Protein AF-A0A8T8DZ69-F1 (afdb_monomer)

Mean predicted aligned error: 14.34 Å

Structure (mmCIF, N/CA/C/O backbone):
data_AF-A0A8T8DZ69-F1
#
_entry.id   AF-A0A8T8DZ69-F1
#
loop_
_atom_site.group_PDB
_atom_site.id
_atom_site.type_symbol
_atom_site.label_atom_id
_atom_site.label_alt_id
_atom_site.label_comp_id
_atom_site.label_asym_id
_atom_site.label_entity_id
_atom_site.label_seq_id
_atom_site.pdbx_PDB_ins_code
_atom_site.Cartn_x
_atom_site.Cartn_y
_atom_site.Cartn_z
_atom_site.occupancy
_atom_site.B_iso_or_equiv
_atom_site.auth_seq_id
_atom_site.auth_comp_id
_atom_site.auth_asym_id
_atom_site.auth_atom_id
_atom_site.pdbx_PDB_model_num
ATOM 1 N N . MET A 1 1 ? 7.038 2.317 54.138 1.00 47.50 1 MET A N 1
ATOM 2 C CA . MET A 1 1 ? 5.871 2.207 53.239 1.00 47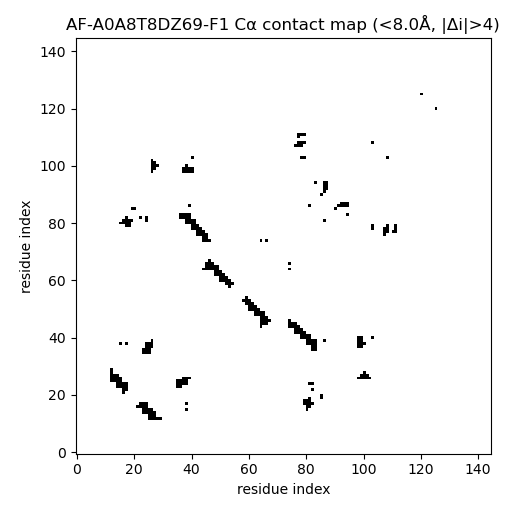.50 1 MET A CA 1
ATOM 3 C C . MET A 1 1 ? 6.212 2.954 51.964 1.00 47.50 1 MET A C 1
ATOM 5 O O . MET A 1 1 ? 6.236 4.178 51.980 1.00 47.50 1 MET A O 1
ATOM 9 N N . SER A 1 2 ? 6.594 2.231 50.917 1.00 55.62 2 SER A N 1
ATOM 10 C CA . SER A 1 2 ? 6.804 2.766 49.571 1.00 55.62 2 SER A CA 1
ATOM 11 C C . SER A 1 2 ? 5.437 3.019 48.938 1.00 55.62 2 SER A C 1
ATOM 13 O O . SER A 1 2 ? 4.581 2.140 48.944 1.00 55.62 2 SER A O 1
ATOM 15 N N . ARG A 1 3 ? 5.203 4.245 48.466 1.00 60.38 3 ARG A N 1
ATOM 16 C CA . ARG A 1 3 ? 4.024 4.575 47.662 1.00 60.38 3 ARG A CA 1
ATOM 17 C C . ARG A 1 3 ? 4.246 4.004 46.268 1.00 60.38 3 ARG A C 1
ATOM 19 O O . ARG A 1 3 ? 5.131 4.473 45.561 1.00 60.38 3 ARG A O 1
ATOM 26 N N . GLU A 1 4 ? 3.467 2.999 45.899 1.00 62.19 4 GLU A N 1
ATOM 27 C CA . GLU A 1 4 ? 3.341 2.611 44.498 1.00 62.19 4 GLU A CA 1
ATOM 28 C C . GLU A 1 4 ? 2.568 3.717 43.779 1.00 62.19 4 GLU A C 1
ATOM 30 O O . GLU A 1 4 ? 1.526 4.172 44.254 1.00 62.19 4 GLU A O 1
ATOM 35 N N . THR A 1 5 ? 3.138 4.217 42.688 1.00 67.38 5 THR A N 1
ATOM 36 C CA . THR A 1 5 ? 2.528 5.258 41.860 1.00 67.38 5 THR A CA 1
ATOM 37 C C . THR A 1 5 ? 2.356 4.639 40.484 1.00 67.38 5 THR A C 1
ATOM 39 O O . THR A 1 5 ? 3.350 4.261 39.871 1.00 67.38 5 THR A O 1
ATOM 42 N N . ALA A 1 6 ? 1.114 4.475 40.032 1.00 68.62 6 ALA A N 1
ATOM 43 C CA . ALA A 1 6 ? 0.836 4.083 38.658 1.00 68.62 6 ALA A CA 1
ATOM 44 C C . ALA A 1 6 ? 0.955 5.335 37.781 1.00 68.62 6 ALA A C 1
ATOM 46 O O . ALA A 1 6 ? 0.262 6.324 38.025 1.00 68.62 6 ALA A O 1
ATOM 47 N N . ILE A 1 7 ? 1.873 5.307 36.819 1.00 71.31 7 ILE A N 1
ATOM 48 C CA . ILE A 1 7 ? 1.987 6.314 35.764 1.00 71.31 7 ILE A CA 1
ATOM 49 C C . ILE A 1 7 ? 1.243 5.736 34.561 1.00 71.31 7 ILE A C 1
ATOM 51 O O . ILE A 1 7 ? 1.521 4.609 34.159 1.00 71.31 7 ILE A O 1
ATOM 55 N N . THR A 1 8 ? 0.273 6.480 34.038 1.00 72.00 8 THR A N 1
ATOM 56 C CA . THR A 1 8 ? -0.397 6.155 32.776 1.00 72.00 8 THR A CA 1
ATOM 57 C C . THR A 1 8 ? 0.215 7.047 31.708 1.00 72.00 8 THR A C 1
ATOM 59 O O . THR A 1 8 ? 0.155 8.270 31.835 1.00 72.00 8 THR A O 1
ATOM 62 N N . GLU A 1 9 ? 0.845 6.441 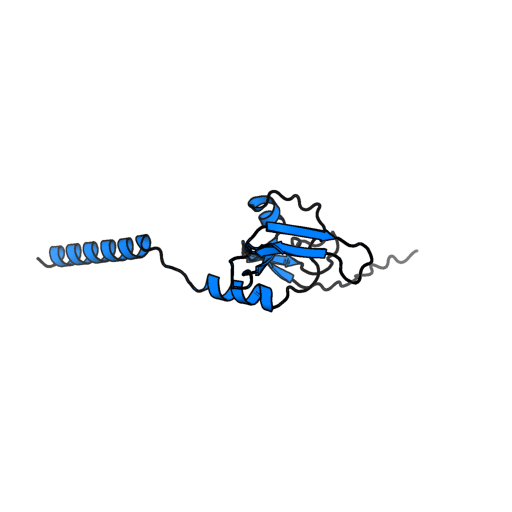30.708 1.00 71.31 9 GLU A N 1
ATOM 63 C CA . GLU A 1 9 ? 1.336 7.135 29.518 1.00 71.31 9 GLU A CA 1
ATOM 64 C C . GLU A 1 9 ? 0.244 7.074 28.448 1.00 71.31 9 GLU A C 1
ATOM 66 O O . GLU A 1 9 ? -0.352 6.022 28.220 1.00 71.31 9 GLU A O 1
ATOM 71 N N . GLU A 1 10 ? -0.072 8.220 27.850 1.00 73.94 10 GLU A N 1
ATOM 72 C CA . GLU A 1 10 ? -1.020 8.318 26.742 1.00 73.94 10 GLU A CA 1
ATOM 73 C C . GLU A 1 10 ? -0.213 8.373 25.446 1.00 73.94 10 GLU A C 1
ATOM 75 O O . GLU A 1 10 ? 0.634 9.253 25.275 1.00 73.94 10 GLU A O 1
ATOM 80 N N . ILE A 1 11 ? -0.449 7.405 24.564 1.00 72.19 11 ILE A N 1
ATOM 81 C CA . ILE A 1 11 ? 0.221 7.281 23.270 1.00 72.19 11 ILE A CA 1
ATOM 82 C C . ILE A 1 11 ? -0.849 7.467 22.198 1.00 72.19 11 ILE A C 1
ATOM 84 O O . ILE A 1 11 ? -1.871 6.785 22.210 1.00 72.19 11 ILE A O 1
ATOM 88 N N . SER A 1 12 ? -0.625 8.419 21.297 1.00 80.38 12 SER A N 1
ATOM 89 C CA . SER A 1 12 ? -1.488 8.684 20.147 1.00 80.38 12 SER A CA 1
ATOM 90 C C . SER A 1 12 ? -0.812 8.195 18.874 1.00 80.38 12 SER A C 1
ATOM 92 O O . SER A 1 12 ? 0.350 8.530 18.649 1.00 80.38 12 SER A O 1
ATOM 94 N N . TYR A 1 13 ? -1.553 7.481 18.036 1.00 83.12 13 TYR A N 1
ATOM 95 C CA . TYR A 1 13 ? -1.120 7.001 16.726 1.00 83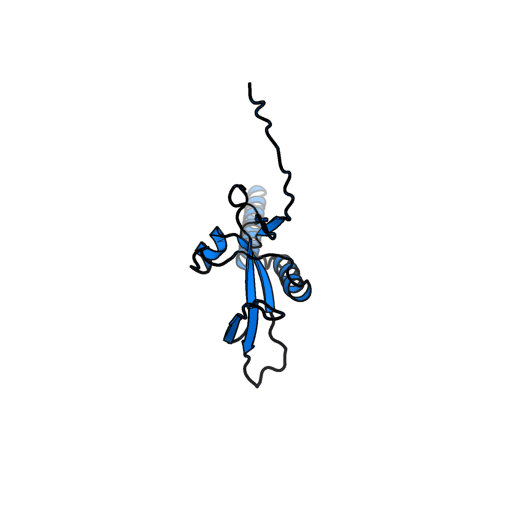.12 13 TYR A CA 1
ATOM 96 C C . TYR A 1 13 ? -2.227 7.241 15.700 1.00 83.12 13 TYR A C 1
ATOM 98 O O . TYR A 1 13 ? -3.394 7.436 16.054 1.00 83.12 13 TYR A O 1
ATOM 106 N N . THR A 1 14 ? -1.845 7.254 14.430 1.00 87.31 14 THR A N 1
ATOM 107 C CA . THR A 1 14 ? -2.763 7.391 13.303 1.00 87.31 14 THR A CA 1
ATOM 108 C C . THR A 1 14 ? -3.184 6.018 12.799 1.00 87.31 14 THR A C 1
ATOM 110 O O . THR A 1 14 ? -2.381 5.083 12.722 1.00 87.31 14 THR A O 1
ATOM 113 N N . THR A 1 15 ? -4.453 5.921 12.420 1.00 88.75 15 THR A N 1
ATOM 114 C CA . THR A 1 15 ? -5.027 4.763 11.747 1.00 88.75 15 THR A CA 1
ATOM 115 C C . THR A 1 15 ? -5.478 5.125 10.334 1.00 88.75 15 THR A C 1
ATOM 117 O O . THR A 1 15 ? -5.800 6.280 10.041 1.00 88.75 15 THR A O 1
ATOM 120 N N . ASP A 1 16 ? -5.499 4.131 9.452 1.00 89.25 16 ASP A N 1
ATOM 121 C CA . ASP A 1 16 ? -6.147 4.199 8.141 1.00 89.25 16 ASP A CA 1
ATOM 122 C C . ASP A 1 16 ? -6.939 2.907 7.891 1.00 89.25 16 ASP A C 1
ATOM 124 O O . ASP A 1 16 ? -6.854 1.949 8.661 1.00 89.25 16 ASP A O 1
ATOM 128 N N . ASN A 1 17 ? -7.740 2.866 6.831 1.00 90.56 17 ASN A N 1
ATOM 129 C CA . ASN A 1 17 ? -8.496 1.674 6.468 1.00 90.56 17 ASN A CA 1
ATOM 130 C C . ASN A 1 17 ? -7.673 0.784 5.540 1.00 90.56 17 ASN A C 1
ATOM 132 O O . ASN A 1 17 ? -7.071 1.252 4.576 1.00 90.56 17 ASN A O 1
ATOM 136 N N . CYS A 1 18 ? -7.722 -0.522 5.774 1.00 89.38 18 CYS A N 1
ATOM 137 C CA . CYS A 1 18 ? -7.238 -1.494 4.812 1.00 89.38 18 CYS A CA 1
ATOM 138 C C . CYS A 1 18 ? -8.064 -1.409 3.518 1.00 89.38 18 CYS A C 1
ATOM 140 O O . CYS A 1 18 ? -9.270 -1.650 3.526 1.00 89.38 18 CYS A O 1
ATOM 142 N N . ASP A 1 19 ? -7.403 -1.180 2.386 1.00 89.50 19 ASP A N 1
ATOM 143 C CA . ASP A 1 19 ? -8.031 -1.059 1.063 1.00 89.50 19 ASP A CA 1
ATOM 144 C C . ASP A 1 19 ? -8.665 -2.369 0.550 1.00 89.50 19 ASP A C 1
ATOM 146 O O . ASP A 1 19 ? -9.360 -2.372 -0.466 1.00 89.50 19 ASP A O 1
ATOM 150 N N . VAL A 1 20 ? -8.432 -3.495 1.236 1.00 88.94 20 VAL A N 1
ATOM 151 C CA . VAL A 1 20 ? -8.945 -4.821 0.857 1.00 88.94 20 VAL A CA 1
ATOM 152 C C . VAL A 1 20 ? -10.176 -5.209 1.677 1.00 88.94 20 VAL A C 1
ATOM 154 O O . VAL A 1 20 ? -11.215 -5.529 1.101 1.00 88.94 20 VAL A O 1
ATOM 157 N N . CYS A 1 21 ? -10.071 -5.221 3.010 1.00 89.50 21 CYS A N 1
ATOM 158 C CA . CYS A 1 21 ? -11.156 -5.660 3.898 1.00 89.50 21 CYS A CA 1
ATOM 159 C C . CYS A 1 21 ? -11.898 -4.513 4.598 1.00 89.50 21 CYS A C 1
ATOM 161 O O . CYS A 1 21 ? -12.987 -4.741 5.120 1.00 89.50 21 CYS A O 1
ATOM 163 N N . GLY A 1 22 ? -11.348 -3.295 4.588 1.00 89.62 22 GLY A N 1
ATOM 164 C CA . GLY A 1 22 ? -11.909 -2.130 5.273 1.00 89.62 22 GLY A CA 1
ATOM 165 C C . GLY A 1 22 ? -11.641 -2.078 6.779 1.00 89.62 22 GLY A C 1
ATOM 166 O O . GLY A 1 22 ? -12.168 -1.184 7.434 1.00 89.62 22 GLY A O 1
ATOM 167 N N . ASP A 1 23 ? -10.855 -3.008 7.330 1.00 90.69 23 ASP A N 1
ATOM 168 C CA . ASP A 1 23 ? -10.480 -2.981 8.746 1.00 90.69 23 ASP A CA 1
ATOM 169 C C . ASP A 1 23 ? -9.556 -1.796 9.044 1.00 90.69 23 ASP A C 1
ATOM 171 O O . ASP A 1 23 ? -8.708 -1.436 8.225 1.00 90.69 23 ASP A O 1
ATOM 175 N N . GLU A 1 24 ? -9.701 -1.217 10.233 1.00 90.44 24 GLU A N 1
ATOM 176 C CA . GLU A 1 24 ? -8.814 -0.162 10.712 1.00 90.44 24 GLU A CA 1
ATOM 177 C C . GLU A 1 24 ? -7.436 -0.748 11.050 1.00 90.44 24 GLU A C 1
ATOM 179 O O . GLU A 1 24 ? -7.329 -1.742 11.772 1.00 90.44 24 GLU A O 1
ATOM 184 N N . VAL A 1 25 ? -6.385 -0.140 10.505 1.00 90.12 25 VAL A N 1
ATOM 185 C CA . VAL A 1 25 ? -4.988 -0.527 10.711 1.00 90.12 25 VAL A CA 1
ATOM 186 C C . VAL A 1 25 ? -4.178 0.668 11.177 1.00 90.12 25 VAL A C 1
ATOM 188 O O . VAL A 1 25 ? -4.429 1.804 10.774 1.00 90.12 25 VAL A O 1
ATOM 191 N N . ALA A 1 26 ? -3.170 0.420 12.000 1.00 88.88 26 ALA A N 1
ATOM 192 C CA . ALA A 1 26 ? -2.240 1.463 12.396 1.00 88.88 26 ALA A CA 1
ATOM 193 C C . ALA A 1 26 ? -1.204 1.728 11.290 1.00 88.88 26 ALA A C 1
ATOM 195 O O . ALA A 1 26 ? -0.677 0.793 10.687 1.00 88.88 26 ALA A O 1
ATOM 196 N N . VAL A 1 27 ? -0.918 3.006 11.029 1.00 87.50 27 VAL A N 1
ATOM 197 C CA . VAL A 1 27 ? 0.054 3.461 10.008 1.00 87.50 27 VAL A CA 1
ATOM 198 C C . VAL A 1 27 ? 1.218 4.260 10.606 1.00 87.50 27 VAL A C 1
ATOM 200 O O . VAL A 1 27 ? 2.050 4.800 9.880 1.00 87.50 27 VAL A O 1
ATOM 203 N N . ASP A 1 28 ? 1.274 4.328 11.935 1.00 85.00 28 ASP A N 1
ATOM 204 C CA . ASP A 1 28 ? 2.351 4.929 12.722 1.00 85.00 28 ASP A CA 1
ATOM 205 C C . ASP A 1 28 ? 3.046 3.860 13.578 1.00 85.00 28 ASP A C 1
ATOM 207 O O . ASP A 1 28 ? 2.606 2.715 13.643 1.00 85.00 28 ASP A O 1
ATOM 211 N N . ASP A 1 29 ? 4.137 4.232 14.253 1.00 78.06 29 ASP A N 1
ATOM 212 C CA . ASP A 1 29 ? 4.811 3.348 15.205 1.00 78.06 29 ASP A CA 1
ATOM 213 C C . ASP A 1 29 ? 3.912 3.128 16.431 1.00 78.06 29 ASP A C 1
ATOM 215 O O . ASP A 1 29 ? 3.655 4.050 17.214 1.00 78.06 29 ASP A O 1
ATOM 219 N N . VAL A 1 30 ? 3.391 1.909 16.564 1.00 74.75 30 VAL A N 1
ATOM 220 C CA . VAL A 1 30 ? 2.440 1.521 17.610 1.00 74.75 30 VAL A CA 1
ATOM 221 C C . VAL A 1 30 ? 3.117 0.595 18.619 1.00 74.75 30 VAL A C 1
ATOM 223 O O . VAL A 1 30 ? 3.812 -0.345 18.222 1.00 74.75 30 VAL A O 1
ATOM 226 N N . PRO A 1 31 ? 2.881 0.792 19.927 1.00 71.62 31 PRO A N 1
ATOM 227 C CA . PRO A 1 31 ? 3.332 -0.137 20.956 1.00 71.62 31 PRO A CA 1
ATOM 228 C C . PRO A 1 31 ? 2.888 -1.582 20.681 1.00 71.62 31 PRO A C 1
ATOM 230 O O . PRO A 1 31 ? 1.808 -1.835 20.165 1.00 71.62 31 PRO A O 1
ATOM 233 N N . GLY A 1 32 ? 3.696 -2.574 21.056 1.00 67.56 32 GLY A N 1
ATOM 234 C CA . GLY A 1 32 ? 3.371 -3.981 20.772 1.00 67.56 32 GLY A CA 1
ATOM 235 C C . GLY A 1 32 ? 2.143 -4.540 21.513 1.00 67.56 32 GLY A C 1
ATOM 236 O O . GLY A 1 32 ? 1.807 -5.705 21.318 1.00 67.56 32 GLY A O 1
ATOM 237 N N . ASP A 1 33 ? 1.515 -3.765 22.400 1.00 70.56 33 ASP A N 1
ATOM 238 C CA . ASP A 1 33 ? 0.358 -4.146 23.215 1.00 70.56 33 ASP A CA 1
ATOM 239 C C . ASP A 1 33 ? -0.985 -3.582 22.719 1.00 70.56 33 ASP A C 1
ATOM 241 O O . ASP A 1 33 ? -2.007 -3.804 23.376 1.00 70.56 33 ASP A O 1
ATOM 245 N N . VAL A 1 34 ? -1.012 -2.890 21.574 1.00 71.00 34 VAL A N 1
ATOM 246 C CA . VAL A 1 34 ? -2.264 -2.383 20.987 1.00 71.00 34 VAL A CA 1
ATOM 247 C C . VAL A 1 34 ? -3.017 -3.460 20.206 1.00 71.00 34 VAL A C 1
ATOM 249 O O . VAL A 1 34 ? -2.460 -4.486 19.817 1.00 71.00 34 VAL A O 1
ATOM 252 N N . ILE A 1 35 ? -4.326 -3.250 20.051 1.00 72.38 35 ILE A N 1
ATOM 253 C CA . ILE A 1 35 ? -5.258 -4.236 19.486 1.00 72.38 35 ILE A CA 1
ATOM 254 C C . ILE A 1 35 ? -5.305 -4.130 17.960 1.00 72.38 35 ILE A C 1
ATOM 256 O O . ILE A 1 35 ? -5.572 -5.128 17.289 1.00 72.38 35 ILE A O 1
ATOM 260 N N . GLU A 1 36 ? -5.089 -2.934 17.414 1.00 76.31 36 GLU A N 1
ATOM 261 C CA . GLU A 1 36 ? -5.233 -2.681 15.989 1.00 76.31 36 GLU A CA 1
ATOM 262 C C . GLU A 1 36 ? -4.119 -3.3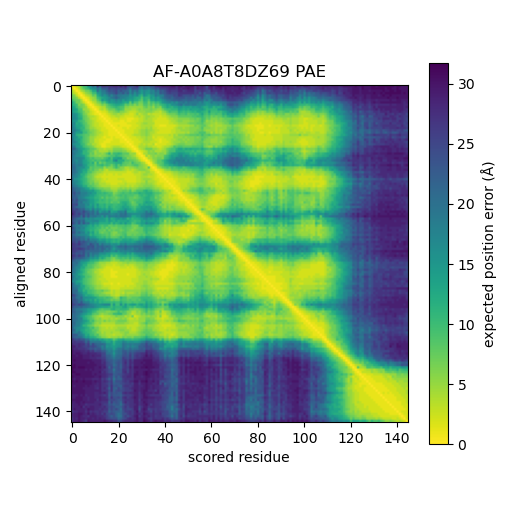80 15.193 1.00 76.31 36 GLU A C 1
ATOM 264 O O . GLU A 1 36 ? -2.940 -3.281 15.549 1.00 76.31 36 GLU A O 1
ATOM 269 N N . PRO A 1 37 ? -4.473 -4.081 14.102 1.00 79.81 37 PRO A N 1
ATOM 270 C CA . PRO A 1 37 ? -3.492 -4.710 13.235 1.00 79.81 37 PRO A CA 1
ATOM 271 C C . PRO A 1 37 ? -2.587 -3.667 12.572 1.00 79.81 37 PRO A C 1
ATOM 273 O O . PRO A 1 37 ? -2.983 -2.533 12.292 1.00 79.81 37 PRO A O 1
ATOM 276 N N . GLN A 1 38 ? -1.359 -4.082 12.279 1.00 86.06 38 GLN A N 1
ATOM 277 C CA . GLN A 1 38 ? -0.370 -3.233 11.626 1.00 86.06 38 GLN A CA 1
ATOM 278 C C . GLN A 1 38 ? -0.685 -3.061 10.133 1.00 86.06 38 GLN A C 1
ATOM 280 O O . GLN A 1 38 ? -1.077 -4.014 9.446 1.00 86.06 38 GLN A O 1
ATOM 285 N N . GLY A 1 39 ? -0.492 -1.842 9.632 1.00 88.06 39 GLY A N 1
ATOM 28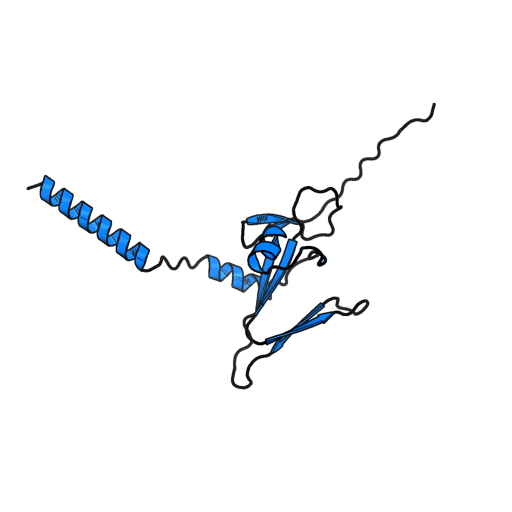6 C CA . GLY A 1 39 ? -0.635 -1.494 8.226 1.00 88.06 39 GLY A CA 1
ATOM 287 C C . GLY A 1 39 ? 0.631 -1.778 7.416 1.00 88.06 39 GLY A C 1
ATOM 288 O O . GLY A 1 39 ? 1.757 -1.557 7.858 1.00 88.06 39 GLY A O 1
ATOM 289 N N . TYR A 1 40 ? 0.438 -2.232 6.183 1.00 88.06 40 TYR A N 1
ATOM 290 C CA . TYR A 1 40 ? 1.488 -2.482 5.201 1.00 88.06 40 TYR A CA 1
ATOM 291 C C . TYR A 1 40 ? 1.190 -1.714 3.919 1.00 88.06 40 TYR A C 1
ATOM 293 O O . TYR A 1 40 ? 0.076 -1.777 3.393 1.00 88.06 40 TYR A O 1
ATOM 301 N N . ALA A 1 41 ? 2.204 -1.034 3.389 1.00 88.75 41 ALA A N 1
ATOM 302 C CA . ALA A 1 41 ? 2.134 -0.389 2.088 1.00 88.75 41 ALA A CA 1
ATOM 303 C C . ALA A 1 41 ? 2.395 -1.411 0.979 1.00 88.75 41 ALA A C 1
ATOM 305 O O . ALA A 1 41 ? 3.448 -2.048 0.937 1.00 88.75 41 ALA A O 1
ATOM 306 N N . VAL A 1 42 ? 1.449 -1.535 0.052 1.00 87.69 42 VAL A N 1
ATOM 307 C CA . VAL A 1 42 ? 1.574 -2.371 -1.142 1.00 87.69 42 VAL A CA 1
ATOM 308 C C . VAL A 1 42 ? 1.599 -1.472 -2.367 1.00 87.69 42 VAL A C 1
ATOM 310 O O . VAL A 1 42 ? 0.680 -0.688 -2.600 1.00 87.69 42 VAL A O 1
ATOM 313 N N . LEU A 1 43 ? 2.661 -1.600 -3.161 1.00 87.56 43 LEU A N 1
ATOM 314 C CA . LEU A 1 43 ? 2.814 -0.914 -4.439 1.00 87.56 43 LEU A CA 1
ATOM 315 C C . LEU A 1 43 ? 2.467 -1.877 -5.574 1.00 87.56 43 LEU A C 1
ATOM 317 O O . LEU A 1 43 ? 3.047 -2.956 -5.688 1.00 87.56 43 LEU A O 1
ATOM 321 N N . LEU A 1 44 ? 1.533 -1.470 -6.428 1.00 85.19 44 LEU A N 1
ATOM 322 C CA . LEU A 1 44 ? 1.162 -2.177 -7.647 1.00 85.19 44 LEU A CA 1
ATOM 323 C C . LEU A 1 44 ? 1.561 -1.323 -8.843 1.00 85.19 44 LEU A C 1
ATOM 325 O O . LEU A 1 44 ? 1.115 -0.186 -8.971 1.00 85.19 44 LEU A O 1
ATOM 329 N N . GLY A 1 45 ? 2.391 -1.872 -9.721 1.00 82.06 45 GLY A N 1
ATOM 330 C CA . GLY A 1 45 ? 2.816 -1.195 -10.938 1.00 82.06 45 GLY A CA 1
ATOM 331 C C . GLY A 1 45 ? 3.056 -2.170 -12.077 1.00 82.06 45 GLY A C 1
ATOM 332 O O . GLY A 1 45 ? 3.157 -3.381 -11.873 1.00 82.06 45 GLY A O 1
ATOM 333 N N . GLU A 1 46 ? 3.112 -1.630 -13.286 1.00 81.25 46 GLU A N 1
ATOM 334 C CA . GLU A 1 46 ? 3.377 -2.393 -14.503 1.00 81.25 46 GLU A CA 1
ATOM 335 C C . GLU A 1 46 ? 4.873 -2.692 -14.667 1.00 81.25 46 GLU A C 1
ATOM 337 O O . GLU A 1 46 ? 5.731 -1.901 -14.273 1.00 81.25 46 GLU A O 1
ATOM 342 N N . GLY A 1 47 ? 5.183 -3.820 -15.311 1.00 78.75 47 GLY A N 1
ATOM 343 C CA . GLY A 1 47 ? 6.553 -4.190 -15.663 1.00 78.75 47 GLY A CA 1
ATOM 344 C C . GLY A 1 47 ? 7.285 -5.013 -14.602 1.00 78.75 47 GLY A C 1
ATOM 345 O O . GLY A 1 47 ? 6.681 -5.609 -13.708 1.00 78.75 47 GLY A O 1
ATOM 346 N N . ALA A 1 48 ? 8.606 -5.112 -14.754 1.00 81.19 48 ALA A N 1
ATOM 347 C CA . ALA A 1 48 ? 9.456 -5.818 -13.802 1.00 81.19 48 ALA A CA 1
ATOM 348 C C . ALA A 1 48 ? 9.815 -4.893 -12.635 1.00 81.19 48 ALA A C 1
ATOM 350 O O . ALA A 1 48 ? 10.145 -3.729 -12.841 1.00 81.19 48 ALA A O 1
ATOM 351 N N . VAL A 1 49 ? 9.773 -5.418 -11.411 1.00 84.06 49 VAL A N 1
ATOM 352 C CA . VAL A 1 49 ? 10.052 -4.639 -10.199 1.00 84.06 49 VAL A CA 1
ATOM 353 C C . VAL A 1 49 ? 11.418 -5.018 -9.648 1.00 84.06 49 VAL A C 1
ATOM 355 O O . VAL A 1 49 ? 11.704 -6.200 -9.442 1.00 84.06 49 VAL A O 1
ATOM 358 N N . THR A 1 50 ? 12.252 -4.017 -9.377 1.00 83.50 50 THR A N 1
ATOM 359 C CA . THR A 1 50 ? 13.471 -4.176 -8.579 1.00 83.50 50 THR A CA 1
ATOM 360 C C . THR A 1 50 ? 13.383 -3.316 -7.324 1.00 83.50 50 THR A C 1
ATOM 362 O O . THR A 1 50 ? 12.768 -2.251 -7.325 1.00 83.50 50 THR A O 1
ATOM 365 N N . HIS A 1 51 ? 13.964 -3.814 -6.238 1.00 82.94 51 HIS A N 1
ATOM 366 C CA . HIS A 1 51 ? 13.877 -3.222 -4.909 1.00 82.94 51 HIS A CA 1
ATOM 367 C C . HIS A 1 51 ? 15.277 -3.081 -4.319 1.00 82.94 51 HIS A C 1
ATOM 369 O O . HIS A 1 51 ? 16.072 -4.023 -4.401 1.00 82.94 51 HIS A O 1
ATOM 375 N N . GLN A 1 52 ? 15.575 -1.922 -3.743 1.00 81.50 52 GLN A N 1
ATOM 376 C CA . GLN A 1 52 ? 16.831 -1.633 -3.063 1.00 81.50 52 GLN A CA 1
ATOM 377 C C . GLN A 1 52 ? 16.541 -0.987 -1.710 1.00 81.50 52 GLN A C 1
ATOM 379 O O . GLN A 1 52 ? 15.788 -0.025 -1.643 1.00 81.50 52 GLN A O 1
ATOM 384 N N . SER A 1 53 ? 17.188 -1.496 -0.665 1.00 80.81 53 SER A N 1
ATOM 385 C CA . SER A 1 53 ? 17.088 -0.977 0.700 1.00 80.81 53 SER A CA 1
ATOM 386 C C . SER A 1 53 ? 18.421 -0.352 1.110 1.00 80.81 53 SER A C 1
ATOM 388 O O . SER A 1 53 ? 19.465 -0.992 0.917 1.00 80.81 53 SER A O 1
ATOM 390 N N . GLU A 1 54 ? 18.417 0.830 1.722 1.00 77.50 54 GLU A N 1
ATOM 391 C CA . GLU A 1 54 ? 19.629 1.448 2.278 1.00 77.50 54 GLU A CA 1
ATOM 392 C C . GLU A 1 54 ? 19.443 1.793 3.758 1.00 77.50 54 GLU A C 1
ATOM 394 O O . GLU A 1 54 ? 18.604 2.602 4.131 1.00 77.50 54 GLU A O 1
ATOM 399 N N . ASP A 1 55 ? 20.268 1.195 4.620 1.00 67.19 55 ASP A N 1
ATOM 400 C CA . ASP A 1 55 ? 20.253 1.479 6.056 1.00 67.19 55 ASP A CA 1
ATOM 401 C C . ASP A 1 55 ? 21.202 2.667 6.321 1.00 67.19 55 ASP A C 1
ATOM 403 O O . ASP A 1 55 ? 22.417 2.542 6.140 1.00 67.19 55 ASP A O 1
ATOM 407 N N . ALA A 1 56 ? 20.648 3.819 6.725 1.00 71.62 56 ALA A N 1
ATOM 408 C CA . ALA A 1 56 ? 21.313 5.125 6.917 1.00 71.62 56 ALA A CA 1
ATOM 409 C C . ALA A 1 56 ? 21.512 6.023 5.672 1.00 71.62 56 ALA A C 1
ATOM 411 O O . ALA A 1 56 ? 22.293 6.983 5.726 1.00 71.62 56 ALA A O 1
ATOM 412 N N . GLY A 1 57 ? 20.781 5.759 4.586 1.00 64.88 57 GLY A N 1
ATOM 413 C CA . GLY A 1 57 ? 20.615 6.698 3.473 1.00 64.88 57 GLY A CA 1
ATOM 414 C C . GLY A 1 57 ? 19.675 7.865 3.823 1.00 64.88 57 GLY A C 1
ATOM 415 O O . GLY A 1 57 ? 19.146 7.960 4.928 1.00 64.88 57 GLY A O 1
ATOM 416 N N . ASN A 1 58 ? 19.424 8.767 2.867 1.00 75.31 58 ASN A N 1
ATOM 417 C CA . ASN A 1 58 ? 18.309 9.730 2.985 1.00 75.31 58 ASN A CA 1
ATOM 418 C C . ASN A 1 58 ? 16.946 9.086 2.632 1.00 75.31 58 ASN A C 1
ATOM 420 O O . ASN A 1 58 ? 15.943 9.794 2.539 1.00 75.31 58 ASN A O 1
ATOM 424 N N . TRP A 1 59 ? 16.935 7.780 2.367 1.00 74.44 59 TRP A N 1
ATOM 425 C CA . TRP A 1 59 ? 15.789 6.951 2.014 1.00 74.44 59 TRP A CA 1
ATOM 426 C C . TRP A 1 59 ? 16.019 5.549 2.585 1.00 74.44 59 TRP A C 1
ATOM 428 O O . TRP A 1 59 ? 17.166 5.107 2.647 1.00 74.44 59 TRP A O 1
ATOM 438 N N . ASP A 1 60 ? 14.936 4.878 2.974 1.00 75.12 60 ASP A N 1
ATOM 439 C CA . ASP A 1 60 ? 14.995 3.521 3.528 1.00 75.12 60 ASP A CA 1
ATOM 440 C C . ASP A 1 60 ? 14.786 2.460 2.435 1.00 75.12 60 ASP A C 1
ATOM 442 O O . ASP A 1 60 ? 15.492 1.455 2.404 1.00 75.12 60 ASP A O 1
ATOM 446 N N . GLU A 1 61 ? 13.864 2.719 1.499 1.00 79.44 61 GLU A N 1
ATOM 447 C CA . GLU A 1 61 ? 13.483 1.797 0.424 1.00 79.44 61 GLU A CA 1
ATOM 448 C C . GLU A 1 61 ? 13.334 2.534 -0.917 1.00 79.44 61 GLU A C 1
ATOM 450 O O . GLU A 1 61 ? 12.739 3.613 -0.997 1.00 79.44 61 GLU A O 1
ATOM 455 N N . GLU A 1 62 ? 13.850 1.938 -1.991 1.00 82.81 62 GLU A N 1
ATOM 456 C CA . GLU A 1 62 ? 13.728 2.406 -3.371 1.00 82.81 62 GLU A CA 1
ATOM 457 C C . GLU A 1 62 ? 13.178 1.285 -4.267 1.00 82.81 62 GLU A C 1
ATOM 459 O O . GLU A 1 62 ? 13.729 0.183 -4.348 1.00 82.81 62 GLU A O 1
ATOM 464 N N . VAL A 1 63 ? 12.085 1.577 -4.976 1.00 83.75 63 VAL A N 1
ATOM 465 C CA . VAL A 1 63 ? 11.397 0.636 -5.871 1.00 83.75 63 VAL A CA 1
ATOM 466 C C . VAL A 1 63 ? 11.459 1.166 -7.299 1.00 83.75 63 VAL A C 1
ATOM 468 O O . VAL A 1 63 ? 10.979 2.262 -7.587 1.00 83.75 63 VAL A O 1
ATOM 471 N N . HIS A 1 64 ? 12.012 0.369 -8.208 1.00 83.50 64 HIS A N 1
ATOM 472 C CA . HIS A 1 64 ? 12.120 0.690 -9.627 1.00 83.50 64 HIS A CA 1
ATOM 473 C C . HIS A 1 64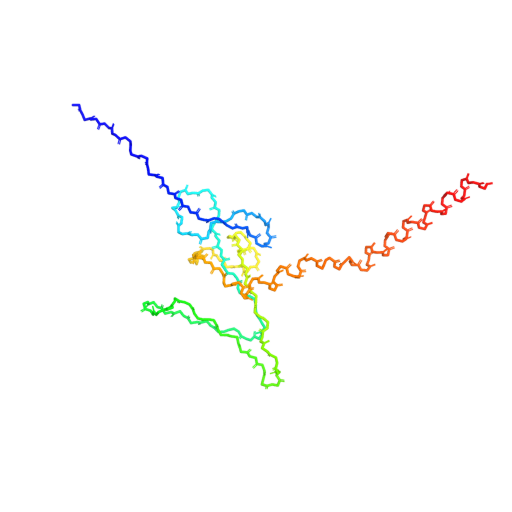 ? 11.228 -0.230 -10.461 1.00 83.50 64 HIS A C 1
ATOM 475 O O . HIS A 1 64 ? 11.321 -1.455 -10.361 1.00 83.50 64 HIS A O 1
ATOM 481 N N . PHE A 1 65 ? 10.415 0.374 -11.327 1.00 82.81 65 PHE A N 1
ATOM 482 C CA . PHE A 1 65 ? 9.579 -0.319 -12.307 1.00 82.81 65 PHE A CA 1
ATOM 483 C C . PHE A 1 65 ? 10.236 -0.224 -13.688 1.00 82.81 65 PHE A C 1
ATOM 485 O O . PHE A 1 65 ? 10.386 0.865 -14.244 1.00 82.81 65 PHE A O 1
ATOM 492 N N . GLU A 1 66 ? 10.660 -1.360 -14.236 1.00 81.00 66 GLU A N 1
ATOM 493 C CA . GLU A 1 66 ? 11.241 -1.466 -15.572 1.00 81.00 66 GLU A CA 1
ATOM 494 C C . GLU A 1 66 ? 10.164 -1.792 -16.614 1.00 81.00 66 GLU A C 1
ATOM 496 O O . GLU A 1 66 ? 9.445 -2.788 -16.501 1.00 81.00 66 GLU A O 1
ATOM 501 N N . LEU A 1 67 ? 10.105 -0.972 -17.666 1.00 76.44 67 LEU A N 1
ATOM 502 C CA . LEU A 1 67 ? 9.189 -1.111 -18.798 1.00 76.44 67 LEU A CA 1
ATOM 503 C C . LEU A 1 67 ? 9.918 -1.483 -20.094 1.00 76.44 67 LEU A C 1
ATOM 505 O O . LEU A 1 67 ? 11.116 -1.230 -20.264 1.00 76.44 67 LEU A O 1
ATOM 509 N N . GLU A 1 68 ? 9.165 -2.032 -21.048 1.00 76.75 68 GLU A N 1
ATOM 510 C CA . GLU A 1 68 ? 9.652 -2.256 -22.409 1.00 76.75 68 GLU A CA 1
ATOM 511 C C . GLU A 1 68 ? 9.902 -0.917 -23.132 1.00 76.75 68 GLU A C 1
ATOM 513 O O . GLU A 1 68 ? 9.204 0.076 -22.932 1.00 76.75 68 GLU A O 1
ATOM 518 N N . LYS A 1 69 ? 10.946 -0.870 -23.971 1.00 68.44 69 LYS A N 1
ATOM 519 C CA . LYS A 1 69 ? 11.454 0.376 -24.589 1.00 68.44 69 LYS A CA 1
ATOM 520 C C . LYS A 1 69 ? 10.486 1.049 -25.564 1.00 68.44 69 LYS A C 1
ATOM 522 O O . LYS A 1 69 ? 10.727 2.186 -25.964 1.00 68.44 69 LYS A O 1
ATOM 527 N N . ASP A 1 70 ? 9.481 0.327 -26.026 1.00 76.06 70 ASP A N 1
ATOM 528 C CA . ASP A 1 70 ? 8.457 0.766 -26.969 1.00 76.06 70 ASP A CA 1
ATOM 529 C C . ASP A 1 70 ? 7.193 1.302 -26.282 1.00 76.06 70 ASP A C 1
ATOM 531 O O . ASP A 1 70 ? 6.325 1.861 -26.957 1.00 76.06 70 ASP A O 1
ATOM 535 N N . VAL A 1 71 ? 7.116 1.228 -24.950 1.00 71.00 71 VAL A N 1
ATOM 536 C CA . VAL A 1 71 ? 6.057 1.870 -24.170 1.00 71.00 71 VAL A CA 1
ATOM 537 C C . VAL A 1 71 ? 6.327 3.375 -24.106 1.00 71.00 71 VAL A C 1
ATOM 539 O O . VAL A 1 71 ? 7.389 3.825 -23.681 1.00 71.00 71 VAL A O 1
ATOM 542 N N . SER A 1 72 ? 5.373 4.166 -24.602 1.00 70.00 72 SER A N 1
ATOM 543 C CA . SER A 1 72 ? 5.491 5.635 -24.679 1.00 70.00 72 SER A CA 1
ATOM 544 C C . SER A 1 72 ? 5.029 6.335 -23.402 1.00 70.00 72 SER A C 1
ATOM 546 O O . SER A 1 72 ? 5.412 7.477 -23.149 1.00 70.00 72 SER A O 1
ATOM 548 N N . ASP A 1 73 ? 4.183 5.651 -22.636 1.00 72.62 73 ASP A N 1
ATOM 549 C CA . ASP A 1 73 ? 3.521 6.174 -21.453 1.00 72.62 73 ASP A CA 1
ATOM 550 C C . ASP A 1 73 ? 4.276 5.756 -20.186 1.00 72.62 73 ASP A C 1
ATOM 552 O O . ASP A 1 73 ? 4.946 4.723 -20.143 1.00 72.62 73 ASP A O 1
ATOM 556 N N . LEU A 1 74 ? 4.197 6.589 -19.148 1.00 70.44 74 LEU A N 1
ATOM 557 C CA . LEU A 1 74 ? 4.742 6.244 -17.835 1.00 70.44 74 LEU A CA 1
ATOM 558 C C . LEU A 1 74 ? 3.955 5.065 -17.238 1.00 70.44 74 LEU A C 1
ATOM 560 O O . LEU A 1 74 ? 2.745 4.985 -17.469 1.00 70.44 74 LEU A O 1
ATOM 564 N N . PRO A 1 75 ? 4.605 4.185 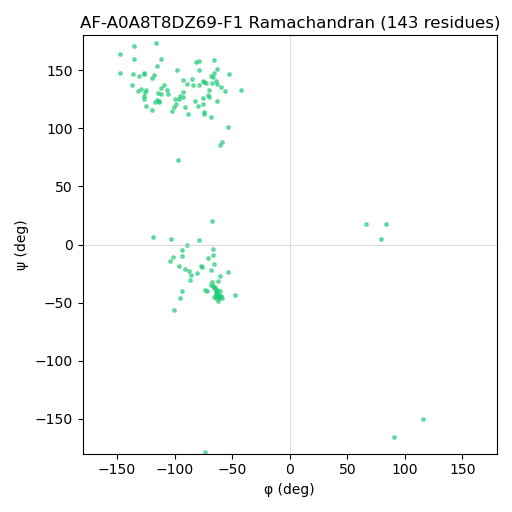-16.450 1.00 72.12 75 PRO A N 1
ATOM 565 C CA . PRO A 1 75 ? 3.915 3.059 -15.840 1.00 72.12 75 PRO A CA 1
ATOM 566 C C . PRO A 1 75 ? 2.854 3.587 -14.886 1.00 72.12 75 PRO A C 1
ATOM 568 O O . PRO A 1 75 ? 3.104 4.518 -14.111 1.00 72.12 75 PRO A O 1
ATOM 571 N N . THR A 1 76 ? 1.681 2.964 -14.902 1.00 79.00 76 THR A N 1
ATOM 572 C CA . THR A 1 76 ? 0.697 3.244 -13.859 1.00 79.00 76 THR A CA 1
ATOM 573 C C . THR A 1 76 ? 1.162 2.558 -12.581 1.00 79.00 76 THR A C 1
ATOM 575 O O . THR A 1 76 ? 1.215 1.333 -12.522 1.00 79.00 76 THR A O 1
ATOM 578 N N . VAL A 1 77 ? 1.507 3.348 -11.564 1.00 83.50 77 VAL A N 1
ATOM 579 C CA . VAL A 1 77 ? 1.852 2.858 -10.224 1.00 83.50 77 VAL A CA 1
ATOM 580 C C . VAL A 1 77 ? 0.789 3.341 -9.247 1.00 83.50 77 VAL A C 1
ATOM 582 O O . VAL A 1 77 ? 0.429 4.516 -9.238 1.00 83.50 77 VAL A O 1
ATOM 585 N N . SER A 1 78 ? 0.263 2.427 -8.440 1.00 87.44 78 SER A N 1
ATOM 586 C CA . SER A 1 78 ? -0.721 2.693 -7.393 1.00 87.44 78 SER A CA 1
ATOM 587 C C . SER A 1 78 ? -0.235 2.145 -6.057 1.00 87.44 78 SER A C 1
ATOM 589 O O . SER A 1 78 ? 0.448 1.122 -6.012 1.00 87.44 78 SER A O 1
ATOM 591 N N . ALA A 1 79 ? -0.588 2.826 -4.973 1.00 88.81 79 ALA A N 1
ATOM 592 C CA . ALA A 1 79 ? -0.234 2.436 -3.615 1.00 88.81 79 ALA A CA 1
ATOM 593 C C . ALA A 1 79 ? -1.490 2.181 -2.777 1.00 88.81 79 ALA A C 1
ATOM 595 O O . ALA A 1 79 ? -2.480 2.904 -2.917 1.00 88.81 79 ALA A O 1
ATOM 596 N N . TYR A 1 80 ? -1.415 1.178 -1.905 1.00 89.06 80 TYR A N 1
ATOM 597 C CA . TYR A 1 80 ? -2.513 0.716 -1.059 1.00 89.06 80 TYR A CA 1
ATOM 598 C C . TYR A 1 80 ? -2.028 0.450 0.364 1.00 89.06 80 TYR A C 1
ATOM 600 O O . TYR A 1 80 ? -0.902 -0.018 0.553 1.00 89.06 80 TYR A O 1
ATOM 608 N N . ILE A 1 81 ? -2.886 0.695 1.350 1.00 90.69 81 ILE A N 1
ATOM 609 C CA . ILE A 1 81 ? -2.687 0.260 2.733 1.00 90.69 81 ILE A CA 1
ATOM 610 C C . ILE A 1 81 ? -3.427 -1.060 2.941 1.00 90.69 81 ILE A C 1
ATOM 612 O O . ILE A 1 81 ? -4.613 -1.198 2.648 1.00 90.69 81 ILE A O 1
ATOM 616 N N . THR A 1 82 ? -2.729 -2.065 3.456 1.00 90.06 82 THR A N 1
ATOM 617 C CA . THR A 1 82 ? -3.269 -3.414 3.663 1.00 90.06 82 THR A CA 1
ATOM 618 C C . THR A 1 82 ? -2.974 -3.915 5.071 1.00 90.06 82 THR A C 1
ATOM 620 O O . THR A 1 82 ? -1.934 -3.589 5.635 1.00 90.06 82 THR A O 1
ATOM 623 N N . CYS A 1 83 ? -3.890 -4.683 5.665 1.00 89.69 83 CYS A N 1
ATOM 624 C CA . CYS A 1 83 ? -3.660 -5.289 6.975 1.00 89.69 83 CYS A CA 1
ATOM 625 C C . CYS A 1 83 ? -2.778 -6.540 6.862 1.00 89.69 83 CYS A C 1
ATOM 627 O O . CYS A 1 83 ? -2.739 -7.187 5.811 1.00 89.69 83 CYS A O 1
ATOM 629 N N . GLU A 1 84 ? -2.134 -6.921 7.967 1.00 87.88 84 GLU A N 1
ATOM 630 C CA . GLU A 1 84 ? -1.306 -8.134 8.070 1.00 87.88 84 GLU A CA 1
ATOM 631 C C . GLU A 1 84 ? -1.987 -9.388 7.493 1.00 87.88 84 GLU A C 1
ATOM 633 O O . GLU A 1 84 ? -1.391 -10.117 6.701 1.00 87.88 84 GLU A O 1
ATOM 638 N N . ASN A 1 85 ? -3.276 -9.583 7.793 1.00 88.56 85 ASN A N 1
ATOM 639 C CA . ASN A 1 85 ? -4.042 -10.747 7.348 1.00 88.56 85 ASN A CA 1
ATOM 640 C C . ASN A 1 85 ? -4.225 -10.765 5.825 1.00 88.56 85 ASN A C 1
ATOM 642 O O . ASN A 1 85 ? -4.200 -11.826 5.201 1.00 88.56 85 ASN A O 1
ATOM 646 N N . CYS A 1 86 ? -4.422 -9.593 5.213 1.00 88.62 86 CYS A N 1
ATOM 647 C CA . CYS A 1 86 ? -4.560 -9.474 3.765 1.00 88.62 86 CYS A CA 1
ATOM 648 C C . CYS A 1 86 ? -3.212 -9.661 3.067 1.00 88.62 86 CYS A C 1
ATOM 650 O O . CYS A 1 86 ? -3.162 -10.325 2.034 1.00 88.62 86 CYS A O 1
ATOM 652 N N . VAL A 1 87 ? -2.122 -9.137 3.633 1.00 87.44 87 VAL A N 1
ATOM 653 C CA . VAL A 1 87 ? -0.769 -9.345 3.095 1.00 87.44 87 VAL A CA 1
ATOM 654 C C . VAL A 1 87 ? -0.396 -10.821 3.115 1.00 87.44 87 VAL A C 1
ATOM 656 O O . VAL A 1 87 ? 0.010 -11.366 2.087 1.00 87.44 87 VAL A O 1
ATOM 659 N N . GLU A 1 88 ? -0.596 -11.494 4.245 1.00 88.25 88 GLU A N 1
ATOM 660 C CA . GLU A 1 88 ? -0.314 -12.922 4.363 1.00 88.25 88 GLU A CA 1
ATOM 661 C C . GLU A 1 88 ? -1.231 -13.738 3.440 1.00 88.25 88 GLU A C 1
ATOM 663 O O . GLU A 1 88 ? -0.762 -14.587 2.681 1.00 88.25 88 GLU A O 1
ATOM 668 N N . GLY A 1 89 ? -2.534 -13.442 3.436 1.00 86.44 89 GLY A N 1
ATOM 669 C CA . GLY A 1 89 ? -3.524 -14.182 2.654 1.00 86.44 89 GLY A CA 1
ATOM 670 C C . GLY A 1 89 ? -3.399 -14.016 1.135 1.00 86.44 89 GLY A C 1
ATOM 671 O O . GLY A 1 89 ? -3.669 -14.967 0.400 1.00 86.44 89 GLY A O 1
ATOM 672 N N . ILE A 1 90 ? -3.002 -12.834 0.652 1.00 84.81 90 ILE A N 1
ATOM 673 C CA . ILE A 1 90 ? -2.921 -12.516 -0.786 1.00 84.81 90 ILE A CA 1
ATOM 674 C C . ILE A 1 90 ? -1.507 -12.729 -1.322 1.00 84.81 90 ILE A C 1
ATOM 676 O O . ILE A 1 90 ? -1.336 -13.320 -2.389 1.00 84.81 90 ILE A O 1
ATOM 680 N N . HIS A 1 91 ? -0.496 -12.246 -0.601 1.00 80.38 91 HIS A N 1
ATOM 681 C CA . HIS A 1 91 ? 0.887 -12.228 -1.075 1.00 80.38 91 HIS A CA 1
ATOM 682 C C . HIS A 1 91 ? 1.740 -13.358 -0.485 1.00 80.38 91 HIS A C 1
ATOM 684 O O . HIS A 1 91 ? 2.844 -13.592 -0.976 1.00 80.38 91 HIS A O 1
ATOM 690 N N . GLY A 1 92 ? 1.254 -14.085 0.531 1.00 77.56 92 GLY A N 1
ATOM 691 C CA . GLY A 1 92 ? 2.011 -15.157 1.188 1.00 77.56 92 GLY A CA 1
ATOM 692 C C . GLY A 1 92 ? 3.245 -14.655 1.941 1.00 77.56 92 GLY A C 1
ATOM 693 O O . GLY A 1 92 ? 4.161 -15.432 2.210 1.00 77.56 92 GLY A O 1
ATOM 694 N N . ILE A 1 93 ? 3.297 -13.352 2.230 1.00 72.50 93 ILE A N 1
ATOM 695 C CA . ILE A 1 93 ? 4.393 -12.709 2.949 1.00 72.50 93 ILE A CA 1
ATOM 696 C C . ILE A 1 93 ? 4.038 -12.740 4.431 1.00 72.50 93 ILE A C 1
ATOM 698 O O . ILE A 1 93 ? 3.028 -12.176 4.842 1.00 72.50 93 ILE A O 1
ATOM 702 N N . SER A 1 94 ? 4.872 -13.418 5.220 1.00 68.88 94 SER A N 1
ATOM 703 C CA . SER A 1 94 ? 4.740 -13.424 6.677 1.00 68.88 94 SER A CA 1
ATOM 704 C C . SER A 1 94 ? 4.964 -12.003 7.225 1.00 68.88 94 SER A C 1
ATOM 706 O O . SER A 1 94 ? 5.891 -11.329 6.759 1.00 68.88 94 SER A O 1
ATOM 708 N N . PRO A 1 95 ? 4.203 -11.551 8.237 1.00 65.06 95 PRO A N 1
ATOM 709 C CA . PRO A 1 95 ? 4.342 -10.228 8.862 1.00 65.06 95 PRO A CA 1
ATOM 710 C C . PRO A 1 95 ? 5.655 -10.022 9.655 1.00 65.06 95 PRO A C 1
ATOM 712 O O . PRO A 1 95 ? 5.753 -9.138 10.495 1.00 65.06 95 PRO A O 1
ATOM 715 N N . GLU A 1 96 ? 6.703 -10.812 9.396 1.00 66.12 96 GLU A N 1
ATOM 716 C CA . GLU A 1 96 ? 8.053 -10.573 9.935 1.00 66.12 96 GLU A CA 1
ATOM 717 C C . GLU A 1 96 ? 8.740 -9.351 9.296 1.00 66.12 96 GLU A C 1
ATOM 719 O O . GLU A 1 96 ? 9.780 -8.888 9.771 1.00 66.12 96 GLU A O 1
ATOM 724 N N . THR A 1 97 ? 8.167 -8.827 8.212 1.00 70.06 97 THR A N 1
ATOM 725 C CA . THR A 1 97 ? 8.604 -7.586 7.569 1.00 70.06 97 THR A CA 1
ATOM 726 C C . THR A 1 97 ? 8.146 -6.394 8.404 1.00 70.06 97 THR A C 1
ATOM 728 O O . THR A 1 97 ? 7.038 -6.410 8.932 1.00 70.06 97 THR A O 1
ATOM 731 N N . ARG A 1 98 ? 8.980 -5.353 8.540 1.00 73.81 98 ARG A N 1
ATOM 732 C CA . ARG A 1 98 ? 8.589 -4.176 9.331 1.00 73.81 98 ARG A CA 1
ATOM 733 C C . ARG A 1 98 ? 7.317 -3.550 8.739 1.00 73.81 98 ARG A C 1
ATOM 735 O O . ARG A 1 98 ? 7.248 -3.413 7.515 1.00 73.81 98 ARG A O 1
ATOM 742 N N . PRO A 1 99 ? 6.336 -3.185 9.580 1.00 78.44 99 PRO A N 1
ATOM 743 C CA . PRO A 1 99 ? 5.124 -2.542 9.110 1.00 78.44 99 PRO A CA 1
ATOM 744 C C . PRO A 1 99 ? 5.441 -1.166 8.532 1.00 78.44 99 PRO A C 1
ATOM 746 O O . PRO A 1 99 ? 6.487 -0.569 8.803 1.00 78.44 99 PRO A O 1
ATOM 749 N N . TYR A 1 100 ? 4.530 -0.676 7.703 1.00 82.69 100 TYR A N 1
ATOM 750 C CA . TYR A 1 100 ? 4.672 0.627 7.085 1.00 82.69 100 TYR A CA 1
ATOM 751 C C . TYR A 1 100 ? 4.444 1.735 8.112 1.00 82.69 100 TYR A C 1
ATOM 753 O O . TYR A 1 100 ? 3.520 1.664 8.917 1.00 82.69 100 TYR A O 1
ATOM 761 N N . THR A 1 101 ? 5.270 2.778 8.050 1.00 84.44 101 THR A N 1
ATOM 762 C CA . THR A 1 101 ? 5.125 3.966 8.890 1.00 84.44 101 THR A CA 1
ATOM 763 C C . THR A 1 101 ? 5.087 5.214 8.018 1.00 84.44 101 THR A C 1
ATOM 765 O O . THR A 1 101 ? 5.983 5.433 7.199 1.00 84.44 101 THR A O 1
ATOM 768 N N . GLY A 1 102 ? 4.074 6.057 8.201 1.00 83.44 102 GLY A N 1
ATOM 769 C CA . GLY A 1 102 ? 3.953 7.344 7.523 1.00 83.44 102 GLY A CA 1
ATOM 770 C C . GLY A 1 102 ? 2.747 7.449 6.592 1.00 83.44 102 GLY A C 1
ATOM 771 O O . GLY A 1 102 ? 1.688 6.882 6.836 1.00 83.44 102 GLY A O 1
ATOM 772 N N . THR A 1 103 ? 2.886 8.256 5.536 1.00 83.38 103 THR A N 1
ATOM 773 C CA . THR A 1 103 ? 1.778 8.580 4.622 1.00 83.38 103 THR A CA 1
ATOM 774 C C . THR A 1 103 ? 2.129 8.271 3.177 1.00 83.38 103 THR A C 1
ATOM 776 O O . THR A 1 103 ? 3.191 8.663 2.682 1.00 83.38 103 THR A O 1
ATOM 779 N N . LEU A 1 104 ? 1.226 7.567 2.490 1.00 85.44 104 LEU A N 1
ATOM 780 C CA . LEU A 1 104 ? 1.401 7.265 1.077 1.00 85.44 104 LEU A CA 1
ATOM 781 C C . LEU A 1 104 ? 1.302 8.553 0.245 1.00 85.44 104 LEU A C 1
ATOM 783 O O . LEU A 1 104 ? 0.403 9.367 0.488 1.00 85.44 104 LEU A O 1
ATOM 787 N N . PRO A 1 105 ? 2.164 8.733 -0.773 1.00 84.25 105 PRO A N 1
ATOM 788 C CA . PRO A 1 105 ? 2.074 9.879 -1.663 1.00 84.25 105 PRO A CA 1
ATOM 789 C C . PRO A 1 105 ? 0.689 9.963 -2.326 1.00 84.25 105 PRO A C 1
ATOM 791 O O . PRO A 1 105 ? 0.193 8.958 -2.856 1.00 84.25 105 PRO A O 1
ATOM 794 N N . PRO A 1 106 ? 0.040 11.140 -2.327 1.00 83.56 106 PRO A N 1
ATOM 795 C CA . PRO A 1 106 ? -1.294 11.303 -2.898 1.00 83.56 106 PRO A CA 1
ATOM 796 C C . PRO A 1 106 ? -1.335 10.974 -4.395 1.00 83.56 106 PRO A C 1
ATOM 798 O O . PRO A 1 106 ? -2.363 10.527 -4.902 1.00 83.56 106 PRO A O 1
ATOM 801 N N . GLU A 1 107 ? -0.218 11.139 -5.102 1.00 81.94 107 GLU A N 1
ATOM 802 C CA . GLU A 1 107 ? -0.076 10.802 -6.518 1.00 81.94 107 GLU A CA 1
ATOM 803 C C . GLU A 1 107 ? -0.287 9.305 -6.781 1.00 81.94 107 GLU A C 1
ATOM 805 O O . GLU A 1 107 ? -0.818 8.944 -7.828 1.00 81.94 107 GLU A O 1
ATOM 810 N N . LEU A 1 108 ? 0.073 8.445 -5.821 1.00 83.19 108 LEU A N 1
ATOM 811 C CA . LEU A 1 108 ? -0.043 6.989 -5.939 1.00 83.19 108 LEU A CA 1
ATOM 812 C C . LEU A 1 108 ? -1.385 6.455 -5.416 1.00 83.19 108 LEU A C 1
ATOM 814 O O . LEU A 1 108 ? -1.809 5.367 -5.796 1.00 83.19 108 LEU A O 1
ATOM 818 N N . THR A 1 109 ? -2.082 7.210 -4.567 1.00 81.44 109 THR A N 1
ATOM 819 C CA . THR A 1 109 ? -3.378 6.800 -3.989 1.00 81.44 109 THR A CA 1
ATOM 820 C C . THR A 1 109 ? -4.582 7.368 -4.749 1.00 81.44 109 THR A C 1
ATOM 822 O O . THR A 1 109 ? -5.692 6.839 -4.660 1.00 81.44 109 THR A O 1
ATOM 825 N N . ALA A 1 110 ? -4.393 8.421 -5.553 1.00 63.97 110 ALA A N 1
ATOM 826 C CA . ALA A 1 110 ? -5.468 9.056 -6.318 1.00 63.97 110 ALA A CA 1
ATOM 827 C C . ALA A 1 110 ? -6.083 8.140 -7.394 1.00 63.97 110 ALA A C 1
ATOM 829 O O . ALA A 1 110 ? -7.298 8.180 -7.602 1.00 63.97 110 ALA A O 1
ATOM 830 N N . ALA A 1 111 ? -5.273 7.299 -8.046 1.00 58.25 111 ALA A N 1
ATOM 831 C CA . ALA A 1 111 ? -5.739 6.350 -9.062 1.00 58.25 111 ALA A CA 1
ATOM 832 C C . ALA A 1 111 ? -6.635 5.246 -8.463 1.00 58.25 111 ALA A C 1
ATOM 834 O O . ALA A 1 111 ? -7.645 4.868 -9.060 1.00 58.25 111 ALA A O 1
ATOM 835 N N . SER A 1 112 ? -6.330 4.805 -7.237 1.00 52.78 112 SER A N 1
ATOM 836 C CA . SER A 1 112 ? -7.115 3.811 -6.493 1.00 52.78 112 SER A CA 1
ATOM 837 C C . SER A 1 112 ? -8.562 4.274 -6.253 1.00 52.78 112 SER A C 1
ATOM 839 O O . SER A 1 112 ? -9.517 3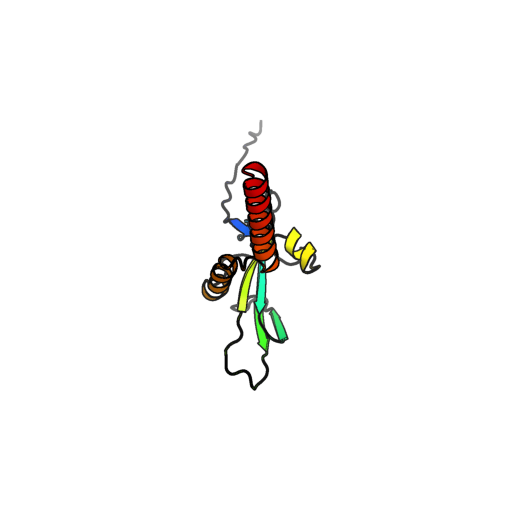.547 -6.535 1.00 52.78 112 SER A O 1
ATOM 841 N N . ARG A 1 113 ? -8.761 5.540 -5.853 1.00 50.94 113 ARG A N 1
ATOM 842 C CA . ARG A 1 113 ? -10.102 6.080 -5.540 1.00 50.94 113 ARG A CA 1
ATOM 843 C C . ARG A 1 113 ? -11.021 6.232 -6.757 1.00 50.94 113 ARG A C 1
ATOM 845 O O . ARG A 1 113 ? -12.240 6.270 -6.591 1.00 50.94 113 ARG A O 1
ATOM 852 N N . GLN A 1 114 ? -10.472 6.321 -7.969 1.00 46.94 114 GLN A N 1
ATOM 853 C CA . GLN A 1 114 ? -11.273 6.440 -9.194 1.00 46.94 114 GLN A CA 1
ATOM 854 C C . GLN A 1 114 ? -11.723 5.082 -9.753 1.00 46.94 114 GLN A C 1
ATOM 856 O O . GLN A 1 114 ? -12.782 5.011 -10.374 1.00 46.94 114 GLN A O 1
ATOM 861 N N . ASN A 1 115 ? -10.991 3.997 -9.482 1.00 41.75 115 ASN A N 1
ATOM 862 C CA . ASN A 1 115 ? -11.360 2.667 -9.976 1.00 41.75 115 ASN A CA 1
ATOM 863 C C . ASN A 1 115 ? -12.443 1.971 -9.136 1.00 41.75 115 ASN A C 1
ATOM 865 O O . ASN A 1 115 ? -13.191 1.162 -9.674 1.00 41.75 115 ASN A O 1
ATOM 869 N N . ILE A 1 116 ? -12.605 2.320 -7.855 1.00 46.47 116 ILE A N 1
ATOM 870 C CA . ILE A 1 116 ? -13.618 1.692 -6.982 1.00 46.47 116 ILE A CA 1
ATOM 871 C C . ILE A 1 116 ? -15.042 2.221 -7.260 1.00 46.47 116 ILE A C 1
ATOM 873 O O . ILE A 1 116 ? -16.027 1.562 -6.940 1.00 46.47 116 ILE A O 1
ATOM 877 N N . THR A 1 117 ? -15.190 3.379 -7.915 1.00 39.00 117 THR A N 1
ATOM 878 C CA . THR A 1 117 ? -16.515 3.932 -8.277 1.00 39.00 117 THR A CA 1
ATOM 879 C C . THR A 1 117 ? -17.040 3.478 -9.638 1.00 39.00 117 THR A C 1
ATOM 881 O O . THR A 1 117 ? -18.168 3.816 -10.000 1.00 39.00 117 THR A O 1
ATOM 884 N N . SER A 1 118 ? -16.281 2.662 -10.369 1.00 42.94 118 SER A N 1
ATOM 885 C CA . SER A 1 118 ? -16.774 1.994 -11.570 1.00 42.94 118 SER A CA 1
ATOM 886 C C . SER A 1 118 ? -17.205 0.576 -11.209 1.00 42.94 118 SER A C 1
ATOM 888 O O . SER A 1 118 ? -16.543 -0.395 -11.561 1.00 42.94 118 SER A O 1
ATOM 890 N N . GLU A 1 119 ? -18.340 0.446 -10.514 1.00 46.12 119 GLU A N 1
ATOM 891 C CA . GLU A 1 119 ? -19.131 -0.783 -10.599 1.00 46.12 119 GLU A CA 1
ATOM 892 C C . GLU A 1 119 ? -19.551 -0.945 -12.068 1.00 46.12 119 GLU A C 1
ATOM 894 O O . GLU A 1 119 ? -20.632 -0.529 -12.499 1.00 46.12 119 GLU A O 1
ATOM 899 N N . GLU A 1 120 ? -18.681 -1.557 -12.872 1.00 49.28 120 GLU A N 1
ATOM 900 C CA . GLU A 1 120 ? -19.108 -2.319 -14.030 1.00 49.28 120 GLU A CA 1
ATOM 901 C C . GLU A 1 120 ? -20.034 -3.403 -13.490 1.00 49.28 120 GLU A C 1
ATOM 903 O O . GLU A 1 120 ? -19.618 -4.504 -13.131 1.00 49.28 120 GLU A O 1
ATOM 908 N N . VAL A 1 121 ? -21.321 -3.069 -13.379 1.00 54.44 121 VAL A N 1
ATOM 909 C CA . VAL A 1 121 ? -22.377 -4.053 -13.200 1.00 54.44 121 VAL A CA 1
ATOM 910 C C . VAL A 1 121 ? -22.195 -5.033 -14.348 1.00 54.44 121 VAL A C 1
ATOM 912 O O . VAL A 1 121 ? -22.545 -4.718 -15.491 1.00 54.44 121 VAL A O 1
ATOM 915 N N . SER A 1 122 ? -21.583 -6.174 -14.019 1.00 62.53 122 SER A N 1
ATOM 916 C CA . SER A 1 122 ? -21.275 -7.263 -14.934 1.00 62.53 122 SER A CA 1
ATOM 917 C C . SER A 1 122 ? -22.471 -7.476 -15.849 1.00 62.53 122 SER A C 1
ATOM 919 O O . SER A 1 122 ? -23.615 -7.527 -15.381 1.00 62.53 122 SER A O 1
ATOM 921 N N . ASP A 1 123 ? -22.233 -7.595 -17.154 1.00 68.38 123 ASP A N 1
ATOM 922 C CA . ASP A 1 123 ? -23.306 -7.773 -18.135 1.00 68.38 123 ASP A CA 1
ATOM 923 C C . ASP A 1 123 ? -24.225 -8.962 -17.791 1.00 68.38 123 ASP A C 1
ATOM 925 O O . ASP A 1 123 ? -25.413 -8.949 -18.123 1.00 68.38 123 ASP A O 1
ATOM 929 N N . GLY A 1 124 ? -23.726 -9.940 -17.023 1.00 68.19 124 GLY A N 1
ATOM 930 C CA . GLY A 1 124 ? -24.525 -11.028 -16.457 1.00 68.19 124 GLY A CA 1
ATOM 931 C C . GLY A 1 124 ? -25.598 -10.573 -15.458 1.00 68.19 124 GLY A C 1
ATOM 932 O O . GLY A 1 124 ? -26.719 -11.079 -15.491 1.00 68.19 124 GLY A O 1
ATOM 933 N N . VAL A 1 125 ? -25.306 -9.584 -14.608 1.00 75.69 125 VAL A N 1
ATOM 934 C CA . VAL A 1 125 ? -26.265 -9.025 -13.638 1.00 75.69 125 VAL A CA 1
ATOM 935 C C . VAL A 1 125 ? -27.327 -8.190 -14.357 1.00 75.69 125 VAL A C 1
ATOM 937 O O . VAL A 1 125 ? -28.514 -8.321 -14.054 1.00 75.69 125 VAL A O 1
ATOM 940 N N . LYS A 1 126 ? -26.947 -7.411 -15.380 1.00 77.44 126 LYS A N 1
ATOM 941 C CA . LYS A 1 126 ? -27.915 -6.687 -16.229 1.00 77.44 126 LYS A CA 1
ATOM 942 C C . LYS A 1 126 ? -28.857 -7.654 -16.946 1.00 77.44 126 LYS A C 1
ATOM 944 O O . LYS A 1 126 ? -30.072 -7.458 -16.925 1.00 77.44 126 LYS A O 1
ATOM 949 N N . ALA A 1 127 ? -28.317 -8.724 -17.533 1.00 80.81 127 ALA A N 1
ATOM 950 C CA . ALA A 1 127 ? -29.112 -9.751 -18.204 1.00 80.81 127 ALA A CA 1
ATOM 951 C C . ALA A 1 127 ? -30.100 -10.440 -17.246 1.00 80.81 127 ALA A C 1
ATOM 953 O O . ALA A 1 127 ? -31.259 -10.654 -17.608 1.00 80.81 127 ALA A O 1
ATOM 954 N N . LEU A 1 128 ? -29.678 -10.726 -16.009 1.00 84.81 128 LEU A N 1
ATOM 955 C CA . LEU A 1 128 ? -30.539 -11.304 -14.977 1.00 84.81 128 LEU A CA 1
ATOM 956 C C . LEU A 1 128 ? -31.698 -10.365 -14.608 1.00 84.81 128 LEU A C 1
ATOM 958 O O . LEU A 1 128 ? -32.844 -10.810 -14.539 1.00 84.81 128 LEU A O 1
ATOM 962 N N . VAL A 1 129 ? -31.427 -9.067 -14.430 1.00 86.94 129 VAL A N 1
ATOM 963 C CA . VAL A 1 129 ? -32.458 -8.059 -14.119 1.00 86.94 129 VAL A CA 1
ATOM 964 C C . VAL A 1 129 ? -33.494 -7.964 -15.241 1.00 86.94 129 VAL A C 1
ATOM 966 O O . VAL A 1 129 ? -34.697 -7.970 -14.966 1.00 86.94 129 VAL A O 1
ATOM 969 N N . TYR A 1 130 ? -33.062 -7.950 -16.506 1.00 89.50 130 TYR A N 1
ATOM 970 C CA . TYR A 1 130 ? -33.988 -7.941 -17.643 1.00 89.50 130 TYR A CA 1
ATOM 971 C C . TYR A 1 130 ? -34.833 -9.213 -17.727 1.00 89.50 130 TYR A C 1
ATOM 973 O O . TYR A 1 130 ? -36.031 -9.131 -18.006 1.00 89.50 130 TYR A O 1
ATOM 981 N N . LEU A 1 131 ? -34.245 -10.379 -17.455 1.00 90.75 131 LEU A N 1
ATOM 982 C CA . LEU A 1 131 ? -34.961 -11.652 -17.486 1.00 90.75 131 LEU A CA 1
ATOM 983 C C . LEU A 1 131 ? -36.027 -11.719 -16.386 1.00 90.75 131 LEU A C 1
ATOM 985 O O . LEU A 1 131 ? -37.172 -12.073 -16.667 1.00 90.75 131 LEU A O 1
ATOM 989 N N .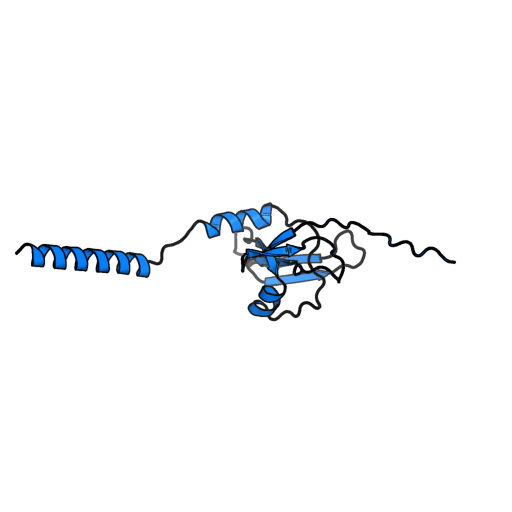 VAL A 1 132 ? -35.694 -11.309 -15.158 1.00 92.44 132 VAL A N 1
ATOM 990 C CA . VAL A 1 132 ? -36.657 -11.237 -14.046 1.00 92.44 132 VAL A CA 1
ATOM 991 C C . VAL A 1 132 ? -37.786 -10.256 -14.367 1.00 92.44 132 VAL A C 1
ATOM 993 O O . VAL A 1 132 ? -38.958 -10.592 -14.191 1.00 92.44 132 VAL A O 1
ATOM 996 N N . GLY A 1 133 ? -37.458 -9.077 -14.906 1.00 92.56 133 GLY A N 1
ATOM 997 C CA . GLY A 1 133 ? -38.454 -8.095 -15.337 1.00 92.56 133 GLY A CA 1
ATOM 998 C C . GLY A 1 133 ? -39.406 -8.646 -16.403 1.00 92.56 133 GLY A C 1
ATOM 999 O O . GLY A 1 133 ? -40.622 -8.522 -16.268 1.00 92.56 133 GLY A O 1
ATOM 1000 N N . ALA A 1 134 ? -38.876 -9.317 -17.429 1.00 92.56 134 ALA A N 1
ATOM 1001 C CA . ALA A 1 134 ? -39.680 -9.913 -18.495 1.00 92.56 134 ALA A CA 1
ATOM 1002 C C . ALA A 1 134 ? -40.621 -11.015 -17.978 1.00 92.56 134 ALA A C 1
ATOM 1004 O O . ALA A 1 134 ? -41.788 -11.064 -18.371 1.00 92.56 134 ALA A O 1
ATOM 1005 N N . VAL A 1 135 ? -40.149 -11.868 -17.062 1.00 93.75 135 VAL A N 1
ATOM 1006 C CA . VAL A 1 135 ? -40.970 -12.922 -16.444 1.00 93.75 135 VAL A CA 1
ATOM 1007 C C . VAL A 1 135 ? -42.109 -12.322 -15.620 1.00 93.75 135 VAL A C 1
ATOM 1009 O O . VAL A 1 135 ? -43.246 -12.774 -15.740 1.00 93.75 135 VAL A O 1
ATOM 1012 N N . LEU A 1 136 ? -41.846 -11.278 -14.830 1.00 93.50 136 LEU A N 1
ATOM 1013 C CA . LEU A 1 136 ? -42.882 -10.608 -14.038 1.00 93.50 136 LEU A CA 1
ATOM 1014 C C . LEU A 1 136 ? -43.955 -9.961 -14.918 1.00 93.50 136 LEU A C 1
ATOM 1016 O O . LEU A 1 136 ? -45.143 -10.088 -14.624 1.00 93.50 136 LEU A O 1
ATOM 1020 N N . VAL A 1 137 ? -43.557 -9.326 -16.024 1.00 93.25 137 VAL A N 1
ATOM 1021 C CA . VAL A 1 137 ? -44.501 -8.756 -16.998 1.00 93.25 137 VAL A CA 1
ATOM 1022 C C . VAL A 1 137 ? -45.356 -9.852 -17.635 1.00 93.25 137 VAL A C 1
ATOM 1024 O O . VAL A 1 137 ? -46.568 -9.683 -17.752 1.00 93.25 137 VAL A O 1
ATOM 1027 N N . LEU A 1 138 ? -44.764 -10.992 -18.000 1.00 92.31 138 LEU A N 1
ATOM 1028 C CA . LEU A 1 138 ? -45.507 -12.126 -18.556 1.00 92.31 138 LEU A CA 1
ATOM 1029 C C . LEU A 1 138 ? -46.512 -12.705 -17.557 1.00 92.31 138 LEU A C 1
ATOM 1031 O O . LEU A 1 138 ? -47.655 -12.945 -17.935 1.00 92.31 138 LEU A O 1
ATOM 1035 N N . ILE A 1 139 ? -46.120 -12.881 -16.292 1.00 93.12 139 ILE A N 1
ATOM 1036 C CA . ILE A 1 139 ? -47.024 -13.338 -15.224 1.00 93.12 139 ILE A CA 1
ATOM 1037 C C . ILE A 1 139 ? -48.181 -12.352 -15.050 1.00 93.12 139 ILE A C 1
ATOM 1039 O O . ILE A 1 139 ? -49.334 -12.766 -14.955 1.00 93.12 139 ILE A O 1
ATOM 1043 N N . PHE A 1 140 ? -47.888 -11.051 -15.046 1.00 92.38 140 PHE A N 1
ATOM 1044 C CA . PHE A 1 140 ? -48.903 -10.013 -14.899 1.00 92.38 140 PHE A CA 1
ATOM 1045 C C . PHE A 1 140 ? -49.895 -10.005 -16.069 1.00 92.38 140 PHE A C 1
ATOM 1047 O O . PHE A 1 140 ? -51.100 -9.931 -15.851 1.00 92.38 140 PHE A O 1
ATOM 1054 N N . LEU A 1 141 ? -49.408 -10.152 -17.304 1.00 89.94 141 LEU A N 1
ATOM 1055 C CA . LEU A 1 141 ? -50.260 -10.275 -18.489 1.00 89.94 141 LEU A CA 1
ATOM 1056 C C . LEU A 1 141 ? -51.129 -11.534 -18.442 1.00 89.94 141 LEU A C 1
ATOM 1058 O O . LEU A 1 141 ? -52.299 -11.464 -18.798 1.00 89.94 141 LEU A O 1
ATOM 1062 N N . PHE A 1 142 ? -50.585 -12.658 -17.970 1.00 84.12 142 PHE A N 1
ATOM 1063 C CA . PHE A 1 142 ? -51.334 -13.908 -17.820 1.00 84.12 142 PHE A CA 1
ATOM 1064 C C . PHE A 1 142 ? -52.409 -13.830 -16.732 1.00 84.12 142 PHE A C 1
ATOM 1066 O O . PHE A 1 142 ? -53.439 -14.476 -16.852 1.00 84.12 142 PHE A O 1
ATOM 1073 N N . ALA A 1 143 ? -52.181 -13.050 -15.675 1.00 84.81 143 ALA A N 1
ATOM 1074 C CA . ALA A 1 143 ? -53.156 -12.838 -14.607 1.00 84.81 143 ALA A CA 1
ATOM 1075 C C . ALA A 1 143 ? -54.296 -11.877 -15.002 1.00 84.81 143 ALA A C 1
ATOM 1077 O O . ALA A 1 143 ? -55.331 -11.857 -14.339 1.00 84.81 143 ALA A O 1
ATOM 1078 N N . LEU A 1 144 ? -54.097 -11.064 -16.045 1.00 81.56 144 LEU A N 1
ATOM 1079 C CA . LEU A 1 144 ? -55.091 -10.125 -16.578 1.00 81.56 144 LEU A CA 1
ATOM 1080 C C . LEU A 1 144 ? -55.935 -10.697 -17.732 1.00 81.56 144 LEU A C 1
ATOM 1082 O O . LEU A 1 144 ? -56.894 -10.042 -18.146 1.00 81.56 144 LEU A O 1
ATOM 1086 N N . LEU A 1 145 ? -55.561 -11.865 -18.260 1.00 72.88 145 LEU A N 1
ATOM 1087 C CA . LEU A 1 145 ? -56.212 -12.581 -19.365 1.00 72.88 145 LEU A CA 1
ATOM 1088 C C . LEU A 1 145 ? -57.180 -13.644 -18.831 1.00 72.88 145 LEU A C 1
ATOM 1090 O O . LEU A 1 145 ? -58.275 -13.768 -19.423 1.00 72.88 145 LEU A O 1
#

Foldseek 3Di:
DDDDDDDDDDDDFDWDAFLPPRAIATQADDDPPDDHFFKAKDKDKDADKDKDADDPDPDGIDIDHDDDPPDPDDIQMAIGIHGQCCCCVPVVDHPPDDGHHDDDDCSRHVVVVVVVPPPPVDVVNVVVVVVVVVVVVVVVVVVVD

Solvent-accessible surface area (backbone atoms only — not comparable to full-atom values): 9159 Å² total; per-residue (Å²): 135,84,82,85,76,89,81,83,85,89,85,89,74,52,71,46,57,14,75,82,83,60,50,67,16,30,27,38,91,67,69,95,84,62,88,64,45,51,17,34,74,46,80,48,61,52,66,51,78,48,78,49,75,38,94,88,56,103,50,58,73,46,79,47,67,48,72,67,91,84,61,89,68,80,71,67,55,36,46,42,44,30,33,51,69,53,41,32,73,74,70,69,46,68,78,85,56,84,64,38,69,67,78,80,60,64,81,26,39,54,61,55,68,61,58,72,74,60,75,72,72,48,70,68,58,54,51,50,52,53,50,54,51,52,51,52,53,52,52,54,54,61,74,75,106

Radius of gyration: 24.67 Å; Cα contacts (8 Å, |Δi|>4): 169; chains: 1; bounding box: 78×26×80 Å

Sequence (145 aa):
MSRETAITEEISYTTDNCDVCGDEVAVDDVPGDVIEPQGYAVLLGEGAVTHQSEDAGNWDEEVHFELEKDVSDLPTVSAYITCENCVEGIHGISPETRPYTGTLPPELTAASRQNITSEEVSDGVKALVYLVGAVLVLIFLFALL

Organism: NCBI:txid2675099

pLDDT: mean 77.99, std 12.28, range [39.0, 93.75]

Secondary structure (DSSP, 8-state):
-----PPPPP----EEE-TTT--EEE-S---TT-SSPBEEEEEEESSEEEEEE-TTSS-SEEEEEE--TT--SPP-EEEEEEEHHHHHHHH---TTSPPP-S---HHHHHHHHHHTT-----HHHHHHHHHHHHHHHHHHHHHH-